Protein AF-A0A3Q0QUS0-F1 (afdb_monomer_lite)

Structure (mmCIF, N/CA/C/O backbone):
data_AF-A0A3Q0QUS0-F1
#
_entry.id   AF-A0A3Q0QUS0-F1
#
loop_
_atom_site.group_PDB
_atom_site.id
_atom_site.type_symbol
_atom_site.label_atom_id
_atom_site.label_alt_id
_atom_site.label_comp_id
_atom_site.label_asym_id
_atom_site.label_entity_id
_atom_site.label_seq_id
_atom_site.pdbx_PDB_ins_code
_atom_site.Cartn_x
_atom_site.Cartn_y
_atom_site.Cartn_z
_atom_site.occupancy
_atom_site.B_iso_or_equiv
_atom_site.auth_seq_id
_atom_site.auth_comp_id
_atom_site.auth_asym_id
_atom_site.auth_atom_id
_atom_site.pdbx_PDB_model_num
ATOM 1 N N . MET A 1 1 ? 5.147 -1.022 3.103 1.00 92.69 1 MET A N 1
ATOM 2 C CA . MET A 1 1 ? 4.722 -1.180 1.689 1.00 92.69 1 MET A CA 1
ATOM 3 C C . MET A 1 1 ? 5.784 -0.794 0.660 1.00 92.69 1 MET A C 1
ATOM 5 O O . MET A 1 1 ? 5.690 -1.298 -0.449 1.00 92.69 1 MET A O 1
ATOM 9 N N . GLY A 1 2 ? 6.794 0.015 1.013 1.00 94.62 2 GLY A N 1
ATOM 10 C CA . GLY A 1 2 ? 7.790 0.527 0.062 1.00 94.62 2 GLY A CA 1
ATOM 11 C C . GLY A 1 2 ? 7.388 1.892 -0.521 1.00 94.62 2 GLY A C 1
ATOM 12 O O . GLY A 1 2 ? 6.269 2.351 -0.260 1.00 94.62 2 GLY A O 1
ATOM 13 N N . PRO A 1 3 ? 8.284 2.558 -1.272 1.00 94.75 3 PRO A N 1
ATOM 14 C CA . PRO A 1 3 ? 7.983 3.786 -2.013 1.00 94.75 3 PRO A CA 1
ATOM 15 C C . PRO A 1 3 ? 6.724 3.668 -2.882 1.00 94.75 3 PRO A C 1
ATOM 17 O O . PRO A 1 3 ? 6.397 2.582 -3.341 1.00 94.75 3 PRO A O 1
ATOM 20 N N . THR A 1 4 ? 6.000 4.773 -3.086 1.00 93.75 4 THR A N 1
ATOM 21 C CA . THR A 1 4 ? 4.774 4.812 -3.919 1.00 93.75 4 THR A CA 1
ATOM 22 C C . THR A 1 4 ? 5.063 4.617 -5.406 1.00 93.75 4 THR A C 1
ATOM 24 O O . THR A 1 4 ? 4.193 4.186 -6.152 1.00 93.75 4 THR A O 1
ATOM 27 N N . ASP A 1 5 ? 6.278 4.936 -5.837 1.00 94.50 5 ASP A N 1
ATOM 28 C CA . ASP A 1 5 ? 6.750 4.590 -7.169 1.00 94.50 5 ASP A CA 1
ATOM 29 C C . ASP A 1 5 ? 7.281 3.143 -7.149 1.00 94.50 5 ASP A C 1
ATOM 31 O O . ASP A 1 5 ? 8.192 2.853 -6.359 1.00 94.50 5 ASP A O 1
ATOM 35 N N . PRO A 1 6 ? 6.719 2.228 -7.959 1.00 92.50 6 PRO A N 1
ATOM 36 C CA . PRO A 1 6 ? 7.108 0.825 -7.943 1.00 92.50 6 PRO A CA 1
ATOM 37 C C . PRO A 1 6 ? 8.531 0.585 -8.450 1.00 92.50 6 PRO A C 1
ATOM 39 O O . PRO A 1 6 ? 9.184 -0.337 -7.966 1.00 92.50 6 PRO A O 1
ATOM 42 N N . ASP A 1 7 ? 9.050 1.402 -9.365 1.00 95.44 7 ASP A N 1
ATOM 43 C CA . ASP A 1 7 ? 10.415 1.245 -9.870 1.00 95.44 7 ASP A CA 1
ATOM 44 C C . ASP A 1 7 ? 11.427 1.700 -8.822 1.00 95.44 7 ASP A C 1
ATOM 46 O O . ASP A 1 7 ? 12.378 0.975 -8.518 1.00 95.44 7 ASP A O 1
ATOM 50 N N . LYS A 1 8 ? 11.139 2.811 -8.133 1.00 96.75 8 LYS A N 1
ATOM 51 C CA . LYS A 1 8 ? 11.907 3.199 -6.944 1.00 96.75 8 LYS A CA 1
ATOM 52 C C . LYS A 1 8 ? 11.832 2.128 -5.855 1.00 96.75 8 LYS A C 1
ATOM 54 O O . LYS A 1 8 ? 12.830 1.854 -5.193 1.00 96.75 8 LYS A O 1
ATOM 59 N N . ALA A 1 9 ? 10.667 1.509 -5.658 1.00 96.31 9 ALA A N 1
ATOM 60 C CA . ALA A 1 9 ? 10.511 0.439 -4.681 1.00 96.31 9 ALA A CA 1
ATOM 61 C C . ALA A 1 9 ? 11.347 -0.797 -5.033 1.00 96.31 9 ALA A C 1
ATOM 63 O O . ALA A 1 9 ? 11.963 -1.357 -4.131 1.00 96.31 9 ALA A O 1
ATOM 64 N N . LYS A 1 10 ? 11.419 -1.199 -6.308 1.00 95.88 10 LYS A N 1
ATOM 65 C CA . LYS A 1 10 ? 12.276 -2.309 -6.763 1.00 95.88 10 LYS A CA 1
ATOM 66 C C . LYS A 1 10 ? 13.755 -2.029 -6.509 1.00 95.88 10 LYS A C 1
ATOM 68 O O . LYS A 1 10 ? 14.471 -2.934 -6.097 1.00 95.88 10 LYS A O 1
ATOM 73 N N . GLU A 1 11 ? 14.196 -0.789 -6.712 1.00 97.44 11 GLU A N 1
ATOM 74 C CA . GLU A 1 11 ? 15.588 -0.395 -6.485 1.00 97.44 11 GLU A CA 1
ATOM 75 C C . GLU A 1 11 ? 15.940 -0.357 -4.990 1.00 97.44 11 GLU A C 1
ATOM 77 O O . GLU A 1 11 ? 16.919 -0.962 -4.559 1.00 97.44 11 GLU A O 1
ATOM 82 N N . THR A 1 12 ? 15.136 0.334 -4.174 1.00 97.44 12 THR A N 1
ATOM 83 C CA . THR A 1 12 ? 15.500 0.616 -2.775 1.00 97.44 12 THR A CA 1
ATOM 84 C C . THR A 1 12 ? 14.987 -0.425 -1.784 1.00 97.44 12 THR A C 1
ATOM 86 O O . THR A 1 12 ? 15.424 -0.466 -0.634 1.00 97.44 12 THR A O 1
ATOM 89 N N . SER A 1 13 ? 13.964 -1.198 -2.149 1.00 96.50 13 SER A N 1
ATOM 90 C CA . SER A 1 13 ? 13.256 -2.127 -1.257 1.00 96.50 13 SER A CA 1
ATOM 91 C C . SER A 1 13 ? 12.588 -3.268 -2.049 1.00 96.50 13 SER A C 1
ATOM 93 O O . SER A 1 13 ? 11.355 -3.381 -2.024 1.00 96.50 13 SER A O 1
ATOM 95 N N . PRO A 1 14 ? 13.367 -4.120 -2.743 1.00 96.06 14 PRO A N 1
ATOM 96 C CA . PRO A 1 14 ? 12.859 -5.116 -3.697 1.00 96.06 14 PRO A CA 1
ATOM 97 C C . PRO A 1 14 ? 11.860 -6.114 -3.095 1.00 96.06 14 PRO A C 1
ATOM 99 O O . PRO A 1 14 ? 10.945 -6.563 -3.777 1.00 96.06 14 PRO A O 1
ATOM 102 N N . GLU A 1 15 ? 11.966 -6.396 -1.796 1.00 97.25 15 GLU A N 1
ATOM 103 C CA . GLU A 1 15 ? 11.056 -7.309 -1.093 1.00 97.25 15 GLU A CA 1
ATOM 104 C C . GLU A 1 15 ? 9.751 -6.650 -0.615 1.00 97.25 15 GLU A C 1
ATOM 106 O O . GLU A 1 15 ? 8.894 -7.299 -0.013 1.00 97.25 15 GLU A O 1
ATOM 111 N N . SER A 1 16 ? 9.576 -5.350 -0.861 1.00 97.00 16 SER A N 1
ATOM 112 C CA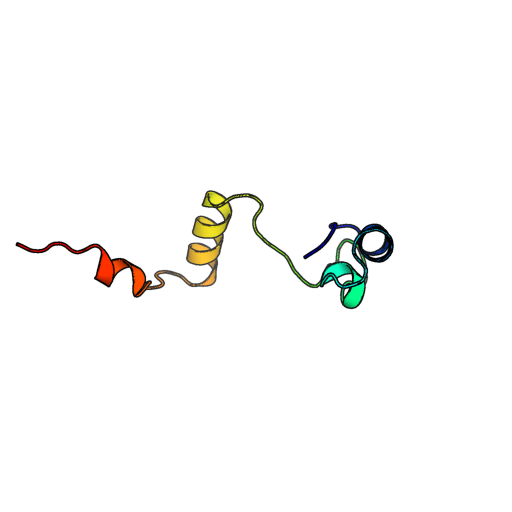 . SER A 1 16 ? 8.375 -4.623 -0.458 1.00 97.00 16 SER A CA 1
ATOM 113 C C . SER A 1 16 ? 7.154 -4.995 -1.306 1.00 97.00 16 SER A C 1
ATOM 115 O O . SER A 1 16 ? 7.264 -5.387 -2.466 1.00 97.00 16 SER A O 1
ATOM 117 N N . LEU A 1 17 ? 5.955 -4.828 -0.737 1.00 96.00 17 LEU A N 1
ATOM 118 C CA . LEU A 1 17 ? 4.702 -5.142 -1.434 1.00 96.00 17 LEU A CA 1
ATOM 119 C C . LEU A 1 17 ? 4.565 -4.391 -2.765 1.00 96.00 17 LEU A C 1
ATOM 121 O O . LEU A 1 17 ? 4.168 -4.992 -3.758 1.00 96.00 17 LEU A O 1
ATOM 125 N N . ARG A 1 18 ? 4.926 -3.102 -2.805 1.00 96.12 18 ARG A N 1
ATOM 126 C CA . ARG A 1 18 ? 4.864 -2.315 -4.044 1.00 96.12 18 ARG A CA 1
ATOM 127 C C . ARG A 1 18 ? 5.898 -2.781 -5.066 1.00 96.12 18 ARG A C 1
ATOM 129 O O . ARG A 1 18 ? 5.556 -2.914 -6.230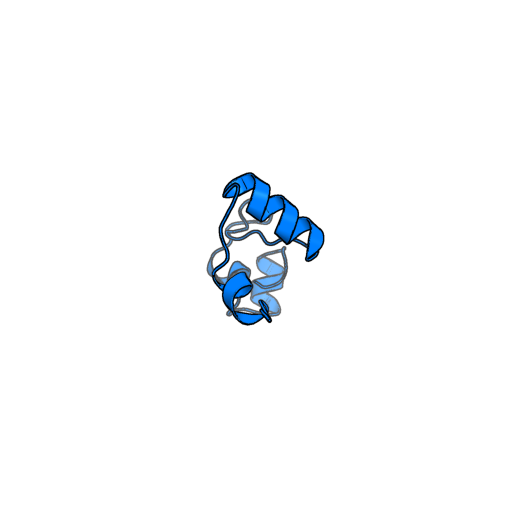 1.00 96.12 18 ARG A O 1
ATOM 136 N N . ALA A 1 19 ? 7.112 -3.138 -4.646 1.00 96.12 19 ALA A N 1
ATOM 137 C CA . ALA A 1 19 ? 8.117 -3.680 -5.563 1.00 96.12 19 ALA A CA 1
ATOM 138 C C . ALA A 1 19 ? 7.680 -5.004 -6.216 1.00 96.12 19 ALA A C 1
ATOM 140 O O . ALA A 1 19 ? 7.955 -5.240 -7.391 1.00 96.12 19 ALA A O 1
ATOM 141 N N . ARG A 1 20 ? 6.988 -5.857 -5.453 1.00 95.88 20 ARG A N 1
ATOM 142 C CA . ARG A 1 20 ? 6.618 -7.215 -5.874 1.00 95.88 20 ARG A CA 1
ATOM 143 C C . ARG A 1 20 ? 5.294 -7.296 -6.625 1.00 95.88 20 ARG A C 1
ATOM 145 O O . ARG A 1 20 ? 5.127 -8.203 -7.435 1.00 95.88 20 ARG A O 1
ATOM 152 N N . PHE A 1 21 ? 4.352 -6.402 -6.324 1.00 95.19 21 PHE A N 1
ATOM 153 C CA . PHE A 1 21 ? 2.962 -6.567 -6.750 1.00 95.19 21 PHE A CA 1
ATOM 154 C C . PHE A 1 21 ? 2.329 -5.330 -7.389 1.00 95.19 21 PHE A C 1
ATOM 156 O O . PHE A 1 21 ? 1.224 -5.468 -7.904 1.00 95.19 21 PHE A O 1
ATOM 163 N N . ALA A 1 22 ? 2.938 -4.140 -7.349 1.00 93.88 22 ALA A N 1
ATOM 164 C CA . ALA A 1 22 ? 2.363 -2.973 -8.027 1.00 93.88 22 ALA A CA 1
ATOM 165 C C . ALA A 1 22 ? 2.654 -3.013 -9.534 1.00 93.88 22 ALA A C 1
ATOM 167 O O . ALA A 1 22 ? 3.756 -3.377 -9.949 1.00 93.88 22 ALA A O 1
ATOM 168 N N . ALA A 1 23 ? 1.669 -2.618 -10.344 1.00 90.62 23 ALA A N 1
ATOM 169 C CA . ALA A 1 23 ? 1.827 -2.519 -11.794 1.00 90.62 23 ALA A CA 1
ATOM 170 C C . ALA A 1 23 ? 2.384 -1.147 -12.205 1.00 90.62 23 ALA A C 1
ATOM 17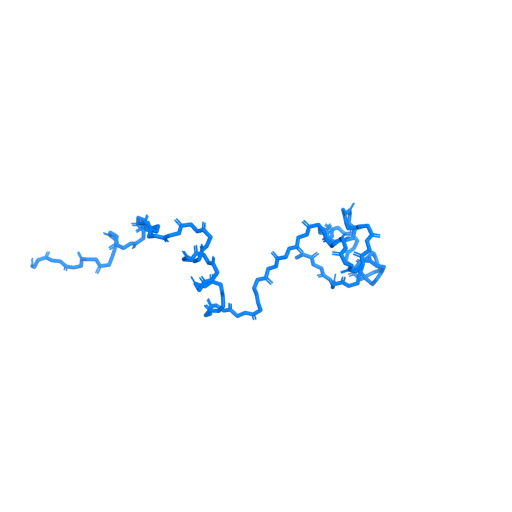2 O O . ALA A 1 23 ? 3.306 -1.072 -13.013 1.00 90.62 23 ALA A O 1
ATOM 173 N N . ASP A 1 24 ? 1.849 -0.075 -11.616 1.00 90.75 24 ASP A N 1
ATOM 174 C CA . ASP A 1 24 ? 2.258 1.312 -11.844 1.00 90.75 24 ASP A CA 1
ATOM 175 C C . ASP A 1 24 ? 1.878 2.203 -10.635 1.00 90.75 24 ASP A C 1
ATOM 177 O O . ASP A 1 24 ? 1.384 1.715 -9.614 1.00 90.75 24 ASP A O 1
ATOM 181 N N . ILE A 1 25 ? 2.124 3.516 -10.728 1.00 88.19 25 ILE A N 1
ATOM 182 C CA . ILE A 1 25 ? 1.876 4.492 -9.646 1.00 88.19 25 ILE A CA 1
ATOM 183 C C . ILE A 1 25 ? 0.378 4.635 -9.305 1.00 88.19 25 ILE A C 1
ATOM 185 O O . ILE A 1 25 ? 0.023 4.966 -8.172 1.00 88.19 25 ILE A O 1
ATOM 189 N N . LEU A 1 26 ? -0.526 4.393 -10.250 1.00 90.81 26 LEU A N 1
ATOM 190 C CA . LEU A 1 26 ? -1.969 4.425 -10.004 1.00 90.81 26 LEU A CA 1
ATOM 191 C C . LEU A 1 26 ? -2.468 3.054 -9.524 1.00 90.81 26 LEU A C 1
ATOM 193 O O . LEU A 1 26 ? -3.302 2.973 -8.624 1.00 90.81 26 LEU A O 1
ATOM 197 N N . HIS A 1 27 ? -1.885 1.976 -10.041 1.00 89.44 27 HIS A N 1
ATOM 198 C CA . HIS A 1 27 ? -2.185 0.587 -9.697 1.00 89.44 27 HIS A CA 1
ATOM 199 C C . HIS A 1 27 ? -1.148 0.026 -8.718 1.00 89.44 27 HIS A C 1
ATOM 201 O O . HIS A 1 27 ? -0.415 -0.927 -8.995 1.00 89.44 27 HIS A O 1
ATOM 207 N N . ASN A 1 28 ? -1.114 0.639 -7.535 1.00 87.06 28 ASN A N 1
ATOM 208 C CA . ASN A 1 28 ? -0.083 0.439 -6.516 1.00 87.06 28 ASN A CA 1
ATOM 209 C C . ASN A 1 28 ? -0.280 -0.798 -5.614 1.00 87.06 28 ASN A C 1
ATOM 211 O O . ASN A 1 28 ? 0.479 -1.001 -4.662 1.00 87.06 28 ASN A O 1
ATOM 215 N N . SER A 1 29 ? -1.322 -1.591 -5.876 1.00 92.56 29 SER A N 1
ATOM 216 C CA . SER A 1 29 ? -1.771 -2.791 -5.139 1.00 92.56 29 SER A CA 1
ATOM 217 C C . SER A 1 29 ? -2.181 -2.592 -3.677 1.00 92.56 29 SER A C 1
ATOM 219 O O . SER A 1 29 ? -3.085 -3.273 -3.206 1.00 92.56 29 SER A O 1
ATOM 221 N N . VAL A 1 30 ? -1.569 -1.653 -2.954 1.00 91.94 30 VAL A N 1
ATOM 222 C CA . VAL A 1 30 ? -1.879 -1.334 -1.559 1.00 91.94 30 VAL A CA 1
ATOM 223 C C . VAL A 1 30 ? -1.897 0.177 -1.320 1.00 91.94 30 VAL A C 1
ATOM 225 O O . VAL A 1 30 ? -1.002 0.918 -1.748 1.00 91.94 30 VAL A O 1
ATOM 228 N N . HIS A 1 31 ? -2.906 0.622 -0.574 1.00 92.12 31 HIS A N 1
ATOM 229 C CA . HIS A 1 31 ? -3.028 1.976 -0.042 1.00 92.12 31 HIS A CA 1
ATOM 230 C C . HIS A 1 31 ? -3.021 1.922 1.489 1.00 92.12 31 HIS A C 1
ATOM 232 O O . HIS A 1 31 ? -3.572 0.998 2.082 1.00 92.12 31 HIS A O 1
ATOM 238 N N . GLY A 1 32 ? -2.395 2.909 2.123 1.00 91.44 32 GLY A N 1
ATOM 239 C CA . GLY A 1 32 ? -2.406 3.073 3.571 1.00 91.44 32 GLY A CA 1
ATOM 240 C C . GLY A 1 32 ? -2.504 4.549 3.919 1.00 91.44 32 GLY A C 1
ATOM 241 O O . GLY A 1 32 ? -1.944 5.384 3.204 1.00 91.44 32 GLY A O 1
ATOM 242 N N . SER A 1 33 ? -3.211 4.856 5.005 1.00 94.88 33 SER A N 1
ATOM 243 C CA . SER A 1 33 ? -3.375 6.225 5.491 1.00 94.88 33 SER A CA 1
ATOM 244 C C . SER A 1 33 ? -2.034 6.853 5.874 1.00 94.88 33 SER A C 1
ATOM 246 O O . SER A 1 33 ? -1.123 6.180 6.353 1.00 94.88 33 SER A O 1
ATOM 248 N N . SER A 1 34 ? -1.919 8.163 5.661 1.00 91.25 34 SER A N 1
ATOM 249 C CA . SER A 1 34 ? -0.718 8.952 5.958 1.00 91.25 34 SER A CA 1
ATOM 250 C C . SER A 1 34 ? -0.614 9.399 7.419 1.00 91.25 34 SER A C 1
ATOM 252 O O . SER A 1 34 ? 0.453 9.843 7.836 1.00 91.25 34 SER A O 1
ATOM 254 N N . SER A 1 35 ? -1.696 9.295 8.192 1.00 95.94 35 SER A N 1
ATOM 255 C CA . SER A 1 35 ? -1.751 9.643 9.613 1.00 95.94 35 SER A CA 1
ATOM 256 C C . SER A 1 35 ? -2.707 8.721 10.366 1.00 95.94 35 SER A C 1
ATOM 258 O O . SER A 1 35 ? -3.601 8.114 9.771 1.00 95.94 35 SER A O 1
ATOM 260 N N . GLU A 1 36 ? -2.532 8.638 11.684 1.00 94.62 36 GLU A N 1
ATOM 261 C CA . GLU A 1 36 ? -3.411 7.865 12.571 1.00 94.62 36 GLU A CA 1
ATOM 262 C C . GLU A 1 36 ? -4.846 8.392 12.543 1.00 94.62 36 GLU A C 1
ATOM 264 O O . GLU A 1 36 ? -5.785 7.606 12.472 1.00 94.62 36 GLU A O 1
ATOM 269 N N . GLN A 1 37 ? -5.019 9.715 12.506 1.00 94.94 37 GLN A N 1
ATOM 270 C CA . GLN A 1 37 ? -6.344 10.320 12.414 1.00 94.94 37 GLN A CA 1
ATOM 271 C C . GLN A 1 37 ? -7.060 9.928 11.115 1.00 94.94 37 GLN A C 1
ATOM 273 O O . GLN A 1 37 ? -8.185 9.437 11.160 1.00 94.94 37 GLN A O 1
ATOM 278 N N . HIS A 1 38 ? -6.385 10.035 9.965 1.00 95.69 38 HIS A N 1
ATOM 279 C CA . HIS A 1 38 ? -6.976 9.608 8.697 1.00 95.69 38 HIS A CA 1
ATOM 280 C C . HIS A 1 38 ? -7.204 8.089 8.665 1.00 95.69 38 HIS A C 1
ATOM 282 O O . HIS A 1 38 ? -8.134 7.607 8.028 1.00 95.69 38 HIS A O 1
ATOM 288 N N . ALA A 1 39 ? -6.374 7.300 9.355 1.00 94.38 39 ALA A N 1
ATOM 289 C CA . ALA A 1 39 ? -6.629 5.873 9.524 1.00 94.38 39 ALA A CA 1
ATOM 290 C C . ALA A 1 39 ? -7.934 5.629 10.297 1.00 94.38 39 ALA A C 1
ATOM 292 O O . ALA A 1 39 ? -8.773 4.878 9.816 1.00 94.38 39 ALA A O 1
ATOM 293 N N . GLN A 1 40 ? -8.142 6.287 11.440 1.00 92.06 40 GLN A N 1
ATOM 294 C CA . GLN A 1 40 ? -9.363 6.141 12.241 1.00 92.06 40 GLN A CA 1
ATOM 295 C C . GLN A 1 40 ? -10.622 6.556 11.471 1.00 92.06 40 GLN A C 1
ATOM 297 O O . GLN A 1 40 ? -11.617 5.833 11.502 1.00 92.06 40 GLN A O 1
ATOM 302 N N . GLU A 1 41 ? -10.567 7.680 10.753 1.00 92.88 41 GLU A N 1
ATOM 303 C CA . GLU A 1 41 ? -11.662 8.163 9.903 1.00 92.88 41 GLU A CA 1
ATOM 304 C C . GLU A 1 41 ? -11.991 7.154 8.796 1.00 92.88 41 GLU A C 1
ATOM 306 O O . GLU A 1 41 ? -13.150 6.783 8.619 1.00 92.88 41 GLU A O 1
ATOM 311 N N . MET A 1 42 ? -10.974 6.648 8.090 1.00 93.50 42 MET A N 1
ATOM 312 C CA . MET A 1 42 ? -11.165 5.673 7.013 1.00 93.50 42 MET A CA 1
ATOM 313 C C . MET A 1 42 ? -11.661 4.318 7.522 1.00 93.50 42 MET A C 1
ATOM 315 O O . MET A 1 42 ? -12.482 3.689 6.859 1.00 93.50 42 MET A O 1
ATOM 319 N N . ILE A 1 43 ? -11.196 3.858 8.688 1.00 91.81 43 ILE A N 1
ATOM 320 C CA . ILE A 1 43 ? -11.671 2.603 9.281 1.00 91.81 43 ILE A CA 1
ATOM 321 C C . ILE A 1 43 ? -13.152 2.737 9.655 1.00 91.81 43 ILE A C 1
ATOM 323 O O . ILE A 1 43 ? -13.939 1.873 9.273 1.00 91.81 43 ILE A O 1
ATOM 327 N N . GLN A 1 44 ? -13.551 3.831 10.316 1.00 91.31 44 GLN A N 1
ATOM 328 C CA . GLN A 1 44 ? -14.965 4.100 10.612 1.00 91.31 44 GLN A CA 1
ATOM 329 C C . GLN A 1 44 ? -15.802 4.239 9.333 1.00 91.31 44 GLN A C 1
ATOM 331 O O . GLN A 1 44 ? -16.906 3.712 9.258 1.00 91.31 44 GLN A O 1
ATOM 336 N N . PHE A 1 45 ? -15.276 4.901 8.299 1.00 91.81 45 PHE A N 1
ATOM 337 C CA . PHE A 1 45 ? -15.975 5.072 7.025 1.00 91.81 45 PHE A CA 1
ATOM 338 C C . PHE A 1 45 ? -16.212 3.742 6.291 1.00 91.81 45 PHE A C 1
ATOM 340 O O . PHE A 1 45 ? -17.297 3.522 5.758 1.00 91.81 45 PHE A O 1
ATOM 347 N N . ILE A 1 46 ? -15.212 2.855 6.250 1.00 92.62 46 ILE A N 1
ATOM 348 C CA . ILE A 1 46 ? -15.294 1.583 5.514 1.00 92.62 46 ILE A CA 1
ATOM 349 C C . ILE A 1 46 ? -16.068 0.520 6.306 1.00 92.62 46 ILE A C 1
ATOM 351 O O . ILE A 1 46 ? -16.830 -0.241 5.711 1.00 92.62 46 ILE A O 1
ATOM 355 N N . PHE A 1 47 ? -15.861 0.439 7.624 1.00 90.06 47 PHE A N 1
ATOM 356 C CA . PHE A 1 47 ? -16.354 -0.667 8.453 1.00 90.06 47 PHE A CA 1
ATOM 357 C C . PHE A 1 47 ? -17.474 -0.278 9.433 1.00 90.06 47 PHE A C 1
ATOM 359 O O . PHE A 1 47 ? -18.071 -1.170 10.034 1.00 90.06 47 PHE A O 1
ATOM 366 N N . GLY A 1 48 ? -17.800 1.011 9.572 1.00 87.50 48 GLY A N 1
ATOM 367 C CA . GLY A 1 48 ? -18.815 1.512 10.505 1.00 87.50 48 GLY A CA 1
ATOM 368 C C . GLY A 1 48 ? -18.355 1.476 11.964 1.00 87.50 48 GLY A C 1
ATOM 369 O O . GLY A 1 48 ? -17.165 1.603 12.249 1.00 87.50 48 GLY A O 1
ATOM 370 N N . ASP A 1 49 ? -19.299 1.286 12.891 1.00 80.31 49 ASP A N 1
ATOM 371 C CA . ASP A 1 49 ? -19.003 1.025 14.304 1.00 80.31 49 ASP A CA 1
ATOM 372 C C . ASP A 1 49 ? -18.381 -0.370 14.457 1.00 80.31 49 ASP A C 1
ATOM 374 O O . ASP A 1 49 ? -19.067 -1.389 14.580 1.00 80.31 49 ASP A O 1
ATOM 378 N N . PHE A 1 50 ? -17.052 -0.426 14.433 1.00 68.62 50 PHE A N 1
ATOM 379 C CA . PHE A 1 50 ? -16.305 -1.634 14.746 1.00 68.62 50 PHE A CA 1
ATOM 380 C C . PHE A 1 50 ? -16.008 -1.652 16.250 1.00 68.62 50 PHE A C 1
ATOM 382 O O . PHE A 1 50 ? -15.235 -0.849 16.767 1.00 68.62 50 PHE A O 1
ATOM 389 N N . SER A 1 51 ? -16.622 -2.585 16.980 1.00 63.22 51 SER A N 1
ATOM 390 C CA . SER A 1 51 ? -16.302 -2.793 18.392 1.00 63.22 51 SER A CA 1
ATOM 391 C C . SER A 1 51 ? -14.895 -3.385 18.482 1.00 63.22 51 SER A C 1
ATOM 393 O O . SER A 1 51 ? -14.699 -4.578 18.243 1.00 63.22 51 SER A O 1
ATOM 395 N N . THR A 1 52 ? -13.890 -2.567 18.796 1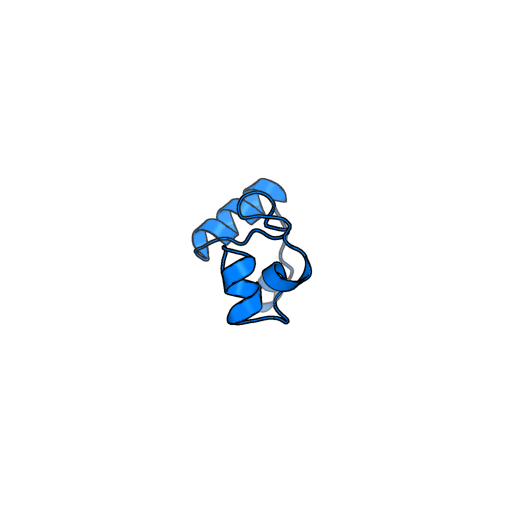.00 61.19 52 THR A N 1
ATOM 396 C CA . THR A 1 52 ? -12.580 -3.113 19.159 1.00 61.19 52 THR A CA 1
ATOM 397 C C . THR A 1 52 ? -12.710 -3.776 20.523 1.00 61.19 52 THR A C 1
ATOM 399 O O . THR A 1 52 ? -13.052 -3.130 21.509 1.00 61.19 52 THR A O 1
ATOM 402 N N . ASP A 1 53 ? -12.410 -5.071 20.616 1.00 60.44 53 ASP A N 1
ATOM 403 C CA . ASP A 1 53 ? -12.329 -5.754 21.919 1.00 60.44 53 ASP A CA 1
ATOM 404 C C . ASP A 1 53 ? -11.218 -5.143 22.814 1.00 60.44 53 ASP A C 1
ATOM 406 O O . ASP A 1 53 ? -11.140 -5.406 24.009 1.00 60.44 53 ASP A O 1
ATOM 410 N N . ALA A 1 54 ? -10.394 -4.246 22.253 1.00 56.78 54 ALA A N 1
ATOM 411 C CA . ALA A 1 54 ? -9.419 -3.427 22.964 1.00 56.78 54 ALA A CA 1
ATOM 412 C C . ALA A 1 54 ? -10.040 -2.486 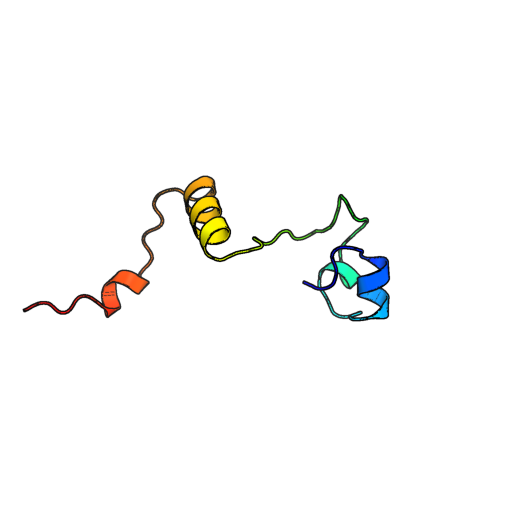24.017 1.00 56.78 54 ALA A C 1
ATOM 414 O O . ALA A 1 54 ? -9.359 -2.146 24.982 1.00 56.78 54 ALA A O 1
ATOM 415 N N . GLU A 1 55 ? -11.319 -2.111 23.907 1.00 54.44 55 GLU A N 1
ATOM 416 C CA . GLU A 1 55 ? -11.973 -1.283 24.934 1.00 54.44 55 GLU A CA 1
ATOM 417 C C . GLU A 1 55 ? -12.312 -2.076 26.216 1.00 54.44 55 GLU A C 1
ATOM 419 O O . GLU A 1 55 ? -12.538 -1.493 27.277 1.00 54.44 55 GLU A O 1
ATOM 4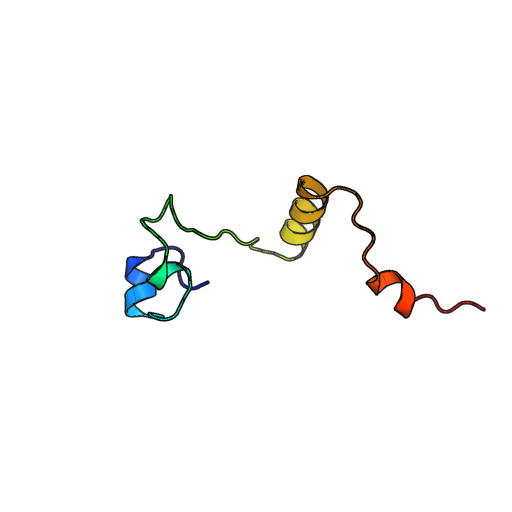24 N N . LYS A 1 56 ? -12.250 -3.419 26.186 1.00 48.50 56 LYS A N 1
ATOM 425 C CA . LYS A 1 56 ? -12.471 -4.247 27.385 1.00 48.50 56 LYS A CA 1
ATOM 426 C C . LYS A 1 56 ? -11.291 -4.314 28.357 1.00 48.50 56 LYS A C 1
ATOM 428 O O . LYS A 1 56 ? -11.488 -4.791 29.472 1.00 48.50 56 LYS A O 1
ATOM 433 N N . ILE A 1 57 ? -10.094 -3.840 27.998 1.00 55.47 57 ILE A N 1
ATOM 434 C CA . ILE A 1 57 ? -8.909 -3.925 28.880 1.00 55.47 57 ILE A CA 1
ATOM 435 C C . ILE A 1 57 ? -8.574 -2.630 29.635 1.00 55.47 57 ILE A C 1
ATOM 437 O O . ILE A 1 57 ? -7.707 -2.655 30.505 1.00 55.47 57 ILE A O 1
ATOM 441 N N . SER A 1 58 ? -9.262 -1.516 29.362 1.00 55.78 58 SER A N 1
ATOM 442 C CA . SER A 1 58 ? -9.077 -0.246 30.093 1.00 55.78 58 SER A CA 1
ATOM 443 C C . SER A 1 58 ? -10.276 0.161 30.954 1.00 55.78 58 SER A C 1
ATOM 445 O O . SER A 1 58 ? -10.249 1.212 31.592 1.00 55.78 58 SER A O 1
ATOM 447 N N . GLY A 1 59 ? -11.318 -0.671 31.007 1.00 46.84 59 GLY A N 1
ATOM 448 C CA . GLY A 1 59 ? -12.457 -0.490 31.898 1.00 46.84 59 GLY A CA 1
ATOM 449 C C . GLY A 1 59 ? -12.127 -0.903 33.328 1.00 46.84 59 GLY A C 1
ATOM 450 O O . GLY A 1 59 ? -12.563 -1.954 33.790 1.00 46.84 59 GLY A O 1
ATOM 451 N N . THR A 1 60 ? -11.378 -0.070 34.046 1.00 59.00 60 THR A N 1
ATOM 452 C CA . THR A 1 60 ? -11.462 -0.023 35.509 1.00 59.00 60 THR A CA 1
ATOM 453 C C . THR A 1 60 ? -12.935 0.158 35.881 1.00 59.00 60 THR A C 1
ATOM 455 O O . THR A 1 60 ? -13.604 1.064 35.382 1.00 59.00 60 THR A O 1
ATOM 458 N N . SER A 1 61 ? -13.473 -0.709 36.728 1.00 35.72 61 SER A N 1
ATOM 459 C CA . SER A 1 61 ? -14.801 -0.554 37.325 1.00 35.72 61 SER A CA 1
ATOM 460 C C . SER A 1 61 ? -14.838 -1.304 38.654 1.00 35.72 61 SER A C 1
ATOM 462 O O . SER A 1 61 ? -14.293 -2.404 38.727 1.00 35.72 61 SER A O 1
ATOM 464 N N . PRO A 1 62 ? -15.625 -0.790 39.606 1.00 49.25 62 PRO A N 1
ATOM 465 C CA . PRO A 1 62 ? -15.246 0.133 40.680 1.00 49.25 62 PRO A CA 1
ATOM 466 C C . PRO A 1 62 ? -14.477 -0.510 41.850 1.00 49.25 62 PRO A C 1
ATOM 468 O O . PRO A 1 62 ? -14.480 -1.753 41.974 1.00 49.25 62 PRO A O 1
#

pLDDT: mean 85.29, std 16.28, range [35.72, 97.44]

Secondary structure (DSSP, 8-state):
---SSHHHHHHH-TTSHHHHH--SSS--S----SSHHHHHHHHHHHH-S---GGGGGS----

Sequence (62 aa):
MGPTDPDKAKETSPESLRARFAADILHNSVHGSSSEQHAQEMIQFIFGDFSTDAEKISGTSP

Organism: Amphilophus citrinellus (NCBI:txid61819)

Radius of gyration: 17.25 Å; chains: 1; bounding box: 35×18×52 Å

InterPro domains:
  IPR034907 Nucleoside diphosphate kinase-like domain [PF00334] (1-49)
  IPR036850 Nucleoside diphosphate kinase-like domain superfamily [G3DSA:3.30.70.141] (1-50)
  IPR036850 Nucleoside diphosphate kinase-like domain superfamily [SSF54919] (1-51)

Foldseek 3Di:
DADLALVNCCVPPCPDPQVVPAPGSVRSVDDDDPDPVVRVVVCCVVPNPDDDCVVVPPDDDD